Protein AF-A0A7J7W9Z2-F1 (afdb_monomer_lite)

Sequence (121 aa):
MLGGSLRSRLLRGVGGCREQFAARGIREGGAAMAAGESMAQRMVWVDLEMTGLDIEKDQIIEMACLITDSDLNILAEGPNLIIKQPDELLDSMSDWCKEHHGKSGLTKAVKESTMTLQQAE

Organism: Rhinolophus ferrumequinum (NCBI:txid59479)

Radius of gyration: 32.5 Å; chains: 1; bounding box: 80×58×81 Å

pLDDT: mean 82.41, std 21.18, range [32.69, 98.25]

InterPro domains:
  IPR012337 Ribonuclease H-like superfamily [SSF53098] (41-120)
  IPR013520 Ribonuclease H-like domain [PF00929] (44-119)
  IPR022894 Oligoribonuclease [NF003765] (38-121)
  IPR022894 Oligoribonuclease [PTHR11046] (33-92)
  IPR036397 Ribonuclease H superfamily [G3DSA:3.30.420.10] (31-121)

Foldseek 3Di:
DDDDDDDDDDDDDDDPPPVVVVVVVVVVVVVVVVVVVQVVQKDKDKDWDWLDDDPVQIDTQWMWIFIATNVRHTPDTDDIDGAADDPVSNVVGDPVSVVVCVVVCSSVVNPVDPHHPVNVD

Secondary structure (DSSP, 8-state):
---------------SHHHHHHHHHHHHHHHHHHHHHHHHT-EEEEEEEES-S-TTT--EEEEEEEEE-TT--EEEEEEEEE----HHHHHHS-HHHHHHHHHHSHHHHHHH----HHHH-

Structure (mmCIF, N/CA/C/O backbone):
data_AF-A0A7J7W9Z2-F1
#
_entry.id   AF-A0A7J7W9Z2-F1
#
loop_
_atom_site.group_PDB
_atom_site.id
_atom_site.type_symbol
_atom_site.label_atom_id
_atom_site.label_alt_id
_atom_site.label_comp_id
_atom_site.label_asym_id
_atom_site.label_entity_id
_atom_site.label_seq_id
_atom_site.pdbx_PDB_ins_code
_atom_site.Cartn_x
_atom_site.Cartn_y
_atom_site.Cartn_z
_atom_site.occupancy
_atom_site.B_iso_or_equiv
_atom_site.auth_seq_id
_atom_site.auth_comp_id
_atom_site.auth_asym_id
_atom_site.auth_atom_id
_atom_site.pdbx_PDB_model_num
ATOM 1 N N . MET A 1 1 ? 64.661 -46.385 -63.049 1.00 38.22 1 MET A N 1
ATOM 2 C CA . MET A 1 1 ? 65.457 -45.317 -62.405 1.00 38.22 1 MET A CA 1
ATOM 3 C C . MET A 1 1 ? 64.645 -44.858 -61.195 1.00 38.22 1 MET A C 1
ATOM 5 O O . MET A 1 1 ? 63.582 -44.302 -61.407 1.00 38.22 1 MET A O 1
ATOM 9 N N . LEU A 1 2 ? 64.845 -45.414 -59.988 1.00 35.34 2 LEU A N 1
ATOM 10 C CA . LEU A 1 2 ? 65.817 -44.970 -58.957 1.00 35.34 2 LEU A CA 1
ATOM 11 C C . LEU A 1 2 ? 65.741 -43.440 -58.761 1.00 35.34 2 LEU A C 1
ATOM 13 O O . LEU A 1 2 ? 65.995 -42.736 -59.724 1.00 35.34 2 LEU A O 1
ATOM 17 N N . GLY A 1 3 ? 65.436 -42.833 -57.611 1.00 32.69 3 GLY A N 1
ATOM 18 C CA . GLY A 1 3 ? 65.220 -43.275 -56.231 1.00 32.69 3 GLY A CA 1
ATOM 19 C C . GLY A 1 3 ? 65.223 -42.044 -55.290 1.00 32.69 3 GLY A C 1
ATOM 20 O O . GLY A 1 3 ? 65.590 -40.955 -55.720 1.00 32.69 3 GLY A O 1
ATOM 21 N N . GLY A 1 4 ? 64.869 -42.245 -54.011 1.00 35.66 4 GLY A N 1
ATOM 22 C CA . GLY A 1 4 ? 65.129 -41.327 -52.880 1.00 35.66 4 GLY A CA 1
ATOM 23 C C . GLY A 1 4 ? 64.030 -40.286 -52.595 1.00 35.66 4 GLY A C 1
ATOM 24 O O . GLY A 1 4 ? 63.481 -39.702 -53.511 1.00 35.66 4 GLY A O 1
ATOM 25 N N . SER A 1 5 ? 63.639 -39.957 -51.362 1.00 40.94 5 SER A N 1
ATOM 26 C CA . SER A 1 5 ? 64.071 -40.387 -50.032 1.00 40.94 5 SER A CA 1
ATOM 27 C C . SER A 1 5 ? 63.013 -39.925 -49.017 1.00 40.94 5 SER A C 1
ATOM 29 O O . SER A 1 5 ? 62.682 -38.742 -48.954 1.00 40.94 5 SER A O 1
ATOM 31 N N . LEU A 1 6 ? 62.499 -40.849 -48.201 1.00 47.88 6 LEU A N 1
ATOM 32 C CA . LEU A 1 6 ? 61.799 -40.534 -46.955 1.00 47.88 6 LEU A CA 1
ATOM 33 C C . LEU A 1 6 ? 62.799 -39.989 -45.927 1.00 47.88 6 LEU A C 1
ATOM 35 O O . LEU A 1 6 ? 63.823 -40.630 -45.704 1.00 47.88 6 LEU A O 1
ATOM 39 N N . ARG A 1 7 ? 62.440 -38.910 -45.214 1.00 44.91 7 ARG A N 1
ATOM 40 C CA . ARG A 1 7 ? 62.459 -38.823 -43.734 1.00 44.91 7 ARG A CA 1
ATOM 41 C C . ARG A 1 7 ? 62.179 -37.405 -43.224 1.00 44.91 7 ARG A C 1
ATOM 43 O O . ARG A 1 7 ? 62.955 -36.507 -43.497 1.00 44.91 7 ARG A O 1
ATOM 50 N N . SER A 1 8 ? 61.163 -37.334 -42.351 1.00 39.84 8 SER A N 1
ATOM 51 C CA . SER A 1 8 ? 61.130 -36.653 -41.036 1.00 39.84 8 SER A CA 1
ATOM 52 C C . SER A 1 8 ? 61.344 -35.127 -41.011 1.00 39.84 8 SER A C 1
ATOM 54 O O . SER A 1 8 ? 62.214 -34.608 -41.678 1.00 39.84 8 SER A O 1
ATOM 56 N N . ARG A 1 9 ? 60.687 -34.312 -40.191 1.00 41.78 9 ARG A N 1
ATOM 57 C CA . ARG A 1 9 ? 60.032 -34.503 -38.896 1.00 41.78 9 ARG A CA 1
ATOM 58 C C . ARG A 1 9 ? 59.249 -33.204 -38.639 1.00 41.78 9 ARG A C 1
ATOM 60 O O . ARG A 1 9 ? 59.756 -32.137 -38.951 1.00 41.78 9 ARG A O 1
ATOM 67 N N . LEU A 1 10 ? 58.072 -33.337 -38.031 1.00 44.25 10 LEU A N 1
ATOM 68 C CA . LEU A 1 10 ? 57.629 -32.579 -36.855 1.00 44.25 10 LEU A CA 1
ATOM 69 C C . LEU A 1 10 ? 57.919 -31.059 -36.831 1.00 44.25 10 LEU A C 1
ATOM 71 O O . LEU A 1 10 ? 59.063 -30.671 -36.633 1.00 44.25 10 LEU A O 1
ATOM 75 N N . LEU A 1 11 ? 56.869 -30.224 -36.875 1.00 38.94 11 LEU A N 1
ATOM 76 C CA . LEU A 1 11 ? 56.550 -29.196 -35.860 1.00 38.94 11 LEU A CA 1
ATOM 77 C C . LEU A 1 11 ? 55.418 -28.258 -36.330 1.00 38.94 11 LEU A C 1
ATOM 79 O O . LEU A 1 11 ? 55.351 -27.893 -37.498 1.00 38.94 11 LEU A O 1
ATOM 83 N N . ARG A 1 12 ? 54.622 -27.804 -35.346 1.00 44.00 12 ARG A N 1
ATOM 84 C CA . ARG A 1 12 ? 53.465 -26.876 -35.383 1.00 44.00 12 ARG A CA 1
ATOM 85 C C . ARG A 1 12 ? 52.147 -27.564 -35.773 1.00 44.00 12 ARG A C 1
ATOM 87 O O . ARG A 1 12 ? 51.839 -27.723 -36.939 1.00 44.00 12 ARG A O 1
ATOM 94 N N . GLY A 1 13 ? 51.337 -28.073 -34.848 1.00 36.91 13 GLY A N 1
ATOM 95 C CA . GLY A 1 13 ? 51.081 -27.592 -33.489 1.00 36.91 13 GLY A CA 1
ATOM 96 C C . GLY A 1 13 ? 49.894 -26.630 -33.514 1.00 36.91 13 GLY A C 1
ATOM 97 O O . GLY A 1 13 ? 50.073 -25.442 -33.735 1.00 36.91 13 GLY A O 1
ATOM 98 N N . VAL A 1 14 ? 48.698 -27.200 -33.345 1.00 48.09 14 VAL A N 1
A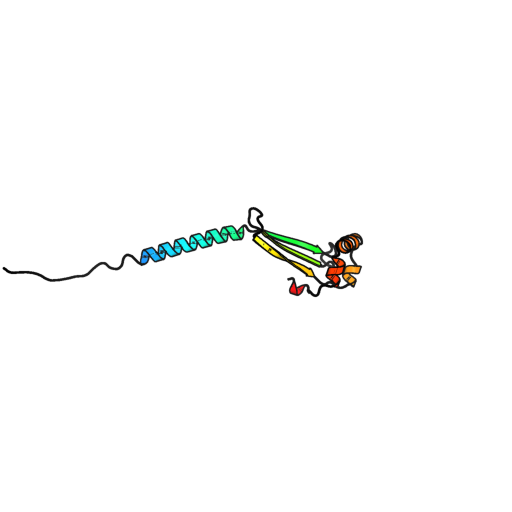TOM 99 C CA . VAL A 1 14 ? 47.517 -26.654 -32.654 1.00 48.09 14 VAL A CA 1
ATOM 100 C C . VAL A 1 14 ? 47.566 -25.138 -32.391 1.00 48.09 14 VAL A C 1
ATOM 102 O O . VAL A 1 14 ? 47.977 -24.698 -31.321 1.00 48.09 14 VAL A O 1
ATOM 105 N N . GLY A 1 15 ? 47.118 -24.339 -33.360 1.00 43.06 15 GLY A N 1
ATOM 106 C CA . GLY A 1 15 ? 47.022 -22.877 -33.252 1.00 43.06 15 GLY A CA 1
ATOM 107 C C . GLY A 1 15 ? 45.598 -22.324 -33.344 1.00 43.06 15 GLY A C 1
ATOM 108 O O . GLY A 1 15 ? 45.444 -21.143 -33.597 1.00 43.06 15 GLY A O 1
ATOM 109 N N . GLY A 1 16 ? 44.556 -23.154 -33.199 1.00 40.91 16 GLY A N 1
ATOM 110 C CA . GLY A 1 16 ? 43.159 -22.711 -33.373 1.00 40.91 16 GLY A CA 1
ATOM 111 C C . GLY A 1 16 ? 42.323 -22.634 -32.093 1.00 40.91 16 GLY A C 1
ATOM 112 O O . GLY A 1 16 ? 41.350 -21.893 -32.041 1.00 40.91 16 GLY A O 1
ATOM 113 N N . CYS A 1 17 ? 42.692 -23.375 -31.042 1.00 46.16 17 CYS A N 1
ATOM 114 C CA . CYS A 1 17 ? 41.831 -23.496 -29.861 1.00 46.16 17 CYS A CA 1
ATOM 115 C C . CYS A 1 17 ? 42.066 -22.381 -28.827 1.00 46.16 17 CYS A C 1
ATOM 117 O O . CYS A 1 17 ? 41.119 -21.926 -28.200 1.00 46.16 17 CYS A O 1
ATOM 119 N N . ARG A 1 18 ? 43.302 -21.887 -28.649 1.00 45.31 18 ARG A N 1
ATOM 120 C CA . ARG A 1 18 ? 43.617 -20.909 -27.583 1.00 45.31 18 ARG A CA 1
ATOM 121 C C . ARG A 1 18 ? 43.028 -19.511 -27.815 1.00 45.31 18 ARG A C 1
ATOM 123 O O . ARG A 1 18 ? 42.618 -18.879 -26.848 1.00 45.31 18 ARG A O 1
ATOM 130 N N . GLU A 1 19 ? 42.936 -19.051 -29.061 1.00 41.44 19 GLU A N 1
ATOM 131 C CA . GLU A 1 19 ? 42.369 -17.728 -29.377 1.00 41.44 19 GLU A CA 1
ATOM 132 C C . GLU A 1 19 ? 40.834 -17.723 -29.325 1.00 41.44 19 GLU A C 1
ATOM 134 O O . GLU A 1 19 ? 40.230 -16.744 -28.886 1.00 41.44 19 GLU A O 1
ATOM 139 N N . GLN A 1 20 ? 40.190 -18.843 -29.672 1.00 47.81 20 GLN A N 1
ATOM 140 C CA . GLN A 1 20 ? 38.731 -18.972 -29.610 1.00 47.81 20 GLN A CA 1
ATOM 141 C C . GLN A 1 20 ? 38.191 -18.958 -28.172 1.00 47.81 20 GLN A C 1
ATOM 143 O O . GLN A 1 20 ? 37.124 -18.389 -27.935 1.00 47.81 20 GLN A O 1
ATOM 148 N N . PHE A 1 21 ? 38.921 -19.522 -27.201 1.00 47.47 21 PHE A N 1
ATOM 149 C CA . PHE A 1 21 ? 38.521 -19.469 -25.788 1.00 47.47 21 PHE A CA 1
ATOM 150 C C . PHE A 1 21 ? 38.661 -18.062 -25.186 1.00 47.47 21 PHE A C 1
ATOM 152 O O . PHE A 1 21 ? 37.764 -17.622 -24.469 1.00 47.47 21 PHE A O 1
ATOM 159 N N . ALA A 1 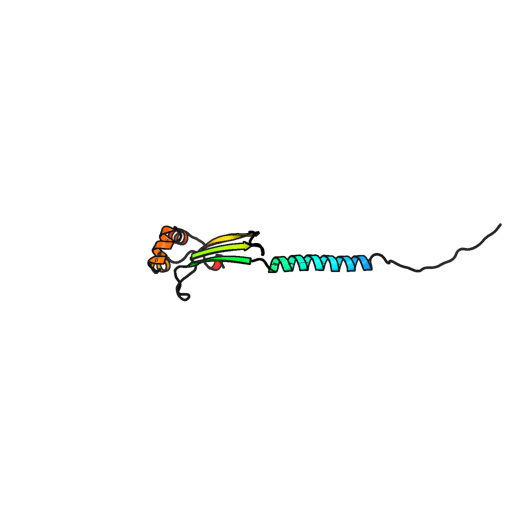22 ? 39.724 -17.321 -25.520 1.00 53.75 22 ALA A N 1
ATOM 160 C CA . ALA A 1 22 ? 39.910 -15.944 -25.049 1.00 53.75 22 ALA A CA 1
ATOM 161 C C . ALA A 1 22 ? 38.878 -14.972 -25.657 1.00 53.75 22 ALA A C 1
ATOM 163 O O . ALA A 1 22 ? 38.298 -14.155 -24.943 1.00 53.75 22 ALA A O 1
ATOM 164 N N . ALA A 1 23 ? 38.581 -15.098 -26.956 1.00 53.12 23 ALA A N 1
ATOM 165 C CA . ALA A 1 23 ? 37.574 -14.273 -27.624 1.00 53.12 23 ALA A CA 1
ATOM 166 C C . ALA A 1 23 ? 36.139 -14.571 -27.146 1.00 53.12 23 ALA A C 1
ATOM 168 O O . ALA A 1 23 ? 35.320 -13.656 -27.071 1.00 53.12 23 ALA A O 1
ATOM 169 N N . ARG A 1 24 ? 35.819 -15.826 -26.788 1.00 56.34 24 ARG A N 1
ATOM 170 C CA . ARG A 1 24 ? 34.537 -16.163 -26.142 1.00 56.34 24 ARG A CA 1
ATOM 171 C C . ARG A 1 24 ? 34.415 -15.543 -24.749 1.00 56.34 24 ARG A C 1
ATOM 173 O O . ARG A 1 24 ? 33.407 -14.895 -24.494 1.00 56.34 24 ARG A O 1
ATOM 180 N N . GLY A 1 25 ? 35.451 -15.649 -23.912 1.00 52.91 25 GLY A N 1
ATOM 181 C CA . GLY A 1 25 ? 35.443 -15.082 -22.556 1.00 52.91 25 GLY A CA 1
ATOM 182 C C . GLY A 1 25 ? 35.280 -13.556 -22.520 1.00 52.91 25 GLY A C 1
ATOM 183 O O . GLY A 1 25 ? 34.530 -13.037 -21.698 1.00 52.91 25 GLY A O 1
ATOM 184 N N . ILE A 1 26 ? 35.903 -12.826 -23.454 1.00 60.78 26 ILE A N 1
ATOM 185 C CA . ILE A 1 26 ? 35.737 -11.363 -23.565 1.00 60.78 26 ILE A CA 1
ATOM 186 C C . ILE A 1 26 ? 34.320 -10.989 -24.041 1.00 60.78 26 ILE A C 1
ATOM 188 O O . ILE A 1 26 ? 33.732 -10.030 -23.542 1.00 60.78 26 ILE A O 1
ATOM 192 N N . ARG A 1 27 ? 33.740 -11.748 -24.983 1.00 60.78 27 ARG A N 1
ATOM 193 C CA . ARG A 1 27 ? 32.383 -11.486 -25.505 1.00 60.78 27 ARG A CA 1
ATOM 194 C C . ARG A 1 27 ? 31.287 -11.790 -24.480 1.00 60.78 27 ARG A C 1
ATOM 196 O O . ARG A 1 27 ? 30.311 -11.050 -24.417 1.00 60.78 27 ARG A O 1
ATOM 203 N N . GLU A 1 28 ? 31.450 -12.841 -23.681 1.00 61.56 28 GLU A N 1
ATOM 204 C CA . GLU A 1 28 ? 30.517 -13.188 -22.598 1.00 61.56 28 GLU A CA 1
ATOM 205 C C . GLU A 1 28 ? 30.567 -12.158 -21.458 1.00 61.56 28 GLU A C 1
ATOM 207 O O . GLU A 1 28 ? 29.518 -11.725 -20.982 1.00 61.56 28 GLU A O 1
ATOM 212 N N . GLY A 1 29 ? 31.762 -11.674 -21.098 1.00 68.31 29 GLY A N 1
ATOM 213 C CA . GLY A 1 29 ? 31.923 -10.596 -20.118 1.00 68.31 29 GLY A CA 1
ATOM 214 C C . GLY A 1 29 ? 31.283 -9.273 -20.557 1.00 68.31 29 GLY A C 1
ATOM 215 O O . GLY A 1 29 ? 30.621 -8.619 -19.757 1.00 68.31 29 GLY A O 1
ATOM 216 N N . GLY A 1 30 ? 31.407 -8.901 -21.836 1.00 76.94 30 GLY A N 1
ATOM 217 C CA . GLY A 1 30 ? 30.786 -7.682 -22.370 1.00 76.94 30 GLY A CA 1
ATOM 218 C C . GLY A 1 30 ? 29.253 -7.712 -22.351 1.00 76.94 30 GLY A C 1
ATOM 219 O O . GLY A 1 30 ? 28.623 -6.720 -21.995 1.00 76.94 30 GLY A O 1
ATOM 220 N N . ALA A 1 31 ? 28.645 -8.857 -22.67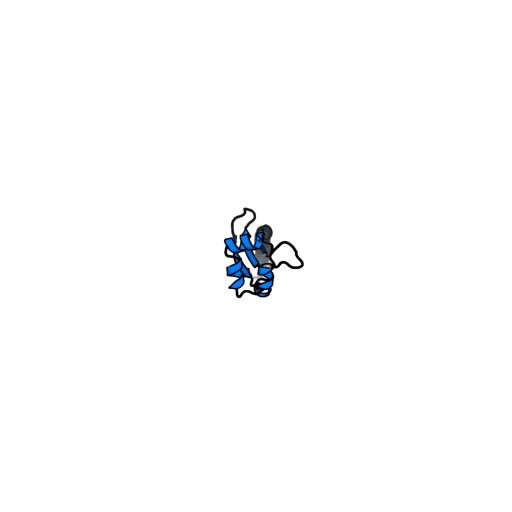8 1.00 80.19 31 ALA A N 1
ATOM 221 C CA . ALA A 1 31 ? 27.190 -9.014 -22.634 1.00 80.19 31 ALA A CA 1
ATOM 222 C C . ALA A 1 31 ? 26.642 -8.964 -21.197 1.00 80.19 31 ALA A C 1
ATOM 224 O O . ALA A 1 31 ? 25.624 -8.319 -20.949 1.00 80.19 31 ALA A O 1
ATOM 225 N N . ALA A 1 32 ? 27.333 -9.602 -20.247 1.00 84.94 32 ALA A N 1
ATOM 226 C CA . ALA A 1 32 ? 26.957 -9.565 -18.837 1.00 84.94 32 ALA A CA 1
ATOM 227 C C . ALA A 1 32 ? 27.078 -8.153 -18.238 1.00 84.94 32 ALA A C 1
ATOM 229 O O . ALA A 1 32 ? 26.191 -7.729 -17.503 1.00 84.94 32 ALA A O 1
ATOM 230 N N . MET A 1 33 ? 28.131 -7.408 -18.593 1.00 86.00 33 MET A N 1
ATOM 231 C CA . MET A 1 33 ? 28.312 -6.018 -18.158 1.00 86.00 33 MET A CA 1
ATOM 232 C C . MET A 1 33 ? 27.206 -5.104 -18.693 1.00 86.00 33 MET A C 1
ATOM 234 O O . MET A 1 33 ? 26.597 -4.383 -17.913 1.00 86.00 33 MET A O 1
ATOM 238 N N . ALA A 1 34 ? 26.884 -5.190 -19.989 1.00 85.19 34 ALA A N 1
ATOM 239 C CA . ALA A 1 34 ? 25.820 -4.383 -20.58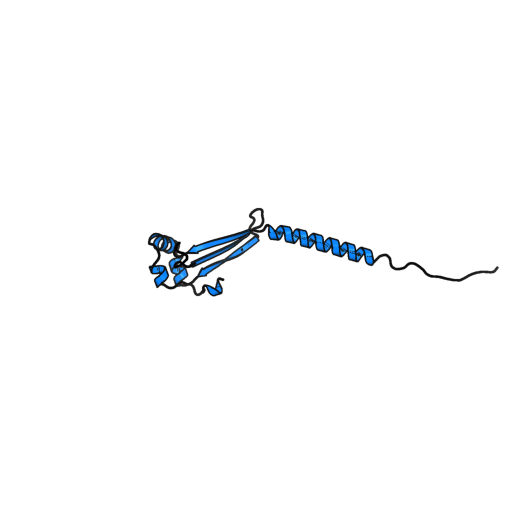9 1.00 85.19 34 ALA A CA 1
ATOM 240 C C . ALA A 1 34 ? 24.439 -4.690 -19.980 1.00 85.19 34 ALA A C 1
ATOM 242 O O . ALA A 1 34 ? 23.661 -3.782 -19.687 1.00 85.19 34 ALA A O 1
ATOM 243 N N . ALA A 1 35 ? 24.140 -5.972 -19.741 1.00 86.00 35 ALA A N 1
ATOM 244 C CA . ALA A 1 35 ? 22.918 -6.357 -19.045 1.00 86.00 35 ALA A CA 1
ATOM 245 C C . ALA A 1 35 ? 22.905 -5.806 -17.610 1.00 86.00 35 ALA A C 1
ATOM 247 O O . ALA A 1 35 ? 21.910 -5.215 -17.200 1.00 86.00 35 ALA A O 1
ATOM 248 N N . GLY A 1 36 ? 24.016 -5.934 -16.879 1.00 89.00 36 GLY A N 1
ATOM 249 C CA . GLY A 1 36 ? 24.171 -5.424 -15.516 1.00 89.00 36 GLY A CA 1
ATOM 250 C C . GLY A 1 36 ? 23.968 -3.912 -15.408 1.00 89.00 36 GLY A C 1
ATOM 251 O O . GLY A 1 36 ? 23.223 -3.464 -14.539 1.00 89.00 36 GLY A O 1
ATOM 252 N N . GLU A 1 37 ? 24.552 -3.135 -16.321 1.00 91.75 37 GLU A N 1
ATOM 253 C CA . GLU A 1 37 ? 24.368 -1.680 -16.374 1.00 91.75 37 GLU A CA 1
ATOM 254 C C . GLU A 1 37 ? 22.903 -1.299 -16.614 1.00 91.75 37 GLU A C 1
ATOM 256 O O . GLU A 1 37 ? 22.382 -0.434 -15.913 1.00 91.75 37 GLU A O 1
ATOM 261 N N . SER A 1 38 ? 22.202 -1.987 -17.525 1.00 93.38 38 SER A N 1
ATOM 262 C CA . SER A 1 38 ? 20.769 -1.735 -17.750 1.00 93.38 38 SER A CA 1
ATOM 263 C C . SER A 1 38 ? 19.903 -2.093 -16.537 1.00 93.38 38 SER A C 1
ATOM 265 O O . SER A 1 38 ? 18.945 -1.392 -16.223 1.00 93.38 38 SER A O 1
ATOM 267 N N . MET A 1 39 ? 20.242 -3.175 -15.824 1.00 94.38 39 MET A N 1
ATOM 268 C CA . MET A 1 39 ? 19.505 -3.624 -14.640 1.00 94.38 39 MET A CA 1
ATOM 269 C C . MET A 1 39 ? 19.674 -2.640 -13.481 1.00 94.38 39 MET A C 1
ATOM 271 O O . MET A 1 39 ? 18.715 -2.388 -12.759 1.00 94.38 39 MET A O 1
ATOM 275 N N . ALA A 1 40 ? 20.871 -2.069 -13.318 1.00 95.81 40 ALA A N 1
ATOM 276 C CA . ALA A 1 40 ? 21.184 -1.112 -12.259 1.00 95.81 40 ALA A CA 1
ATOM 277 C C . ALA A 1 40 ? 20.474 0.245 -12.424 1.00 95.81 40 ALA A C 1
ATOM 279 O O . ALA A 1 40 ? 20.349 0.983 -11.452 1.00 95.81 40 ALA A O 1
ATOM 280 N N . GLN A 1 41 ? 20.009 0.571 -13.634 1.00 96.56 41 GLN A N 1
ATOM 281 C CA . GLN A 1 41 ? 19.230 1.784 -13.913 1.00 96.56 41 GLN A CA 1
ATOM 282 C C . GLN A 1 41 ? 17.718 1.595 -13.724 1.00 96.56 41 GLN A C 1
ATOM 284 O O . GLN A 1 41 ? 16.957 2.548 -13.887 1.00 96.56 41 GLN A O 1
ATOM 289 N N . ARG A 1 42 ? 17.267 0.377 -13.401 1.00 97.62 42 ARG A N 1
ATOM 290 C CA . ARG A 1 42 ? 15.855 0.111 -13.117 1.00 97.62 42 ARG A CA 1
ATOM 291 C C . ARG A 1 42 ? 15.432 0.786 -11.824 1.00 97.62 42 ARG A C 1
ATOM 293 O O . ARG A 1 42 ? 16.221 0.929 -10.892 1.00 97.62 42 ARG A O 1
ATOM 300 N N . MET A 1 43 ? 14.159 1.147 -11.764 1.00 97.81 43 MET A N 1
ATOM 301 C CA . MET A 1 43 ? 13.565 1.789 -10.599 1.00 97.81 43 MET A CA 1
ATOM 302 C C . MET A 1 43 ? 12.591 0.836 -9.918 1.00 97.81 43 MET A C 1
ATOM 304 O O . MET A 1 43 ? 11.859 0.099 -10.582 1.00 97.81 43 MET A O 1
ATOM 308 N N . VAL A 1 44 ? 12.593 0.873 -8.588 1.00 97.50 44 VAL A N 1
ATOM 309 C CA . VAL A 1 44 ? 11.608 0.198 -7.742 1.00 97.50 44 VAL A CA 1
ATOM 310 C C . VAL A 1 44 ? 10.673 1.270 -7.204 1.00 97.50 44 VA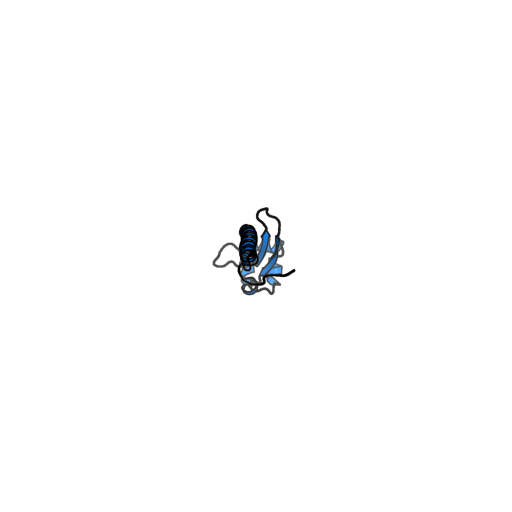L A C 1
ATOM 312 O O . VAL A 1 44 ? 11.090 2.127 -6.427 1.00 97.50 44 VAL A O 1
ATOM 315 N N . TRP A 1 45 ? 9.427 1.237 -7.651 1.00 97.81 45 TRP A N 1
ATOM 316 C CA . TRP A 1 45 ? 8.360 2.112 -7.195 1.00 97.81 45 TRP A CA 1
ATOM 317 C C . TRP A 1 45 ? 7.643 1.437 -6.040 1.00 97.81 45 TRP A C 1
ATOM 319 O O . TRP A 1 45 ? 7.284 0.266 -6.149 1.00 97.81 45 TRP A O 1
ATOM 329 N N . VAL A 1 46 ? 7.448 2.169 -4.948 1.00 96.75 46 VAL A N 1
ATOM 330 C CA . VAL A 1 46 ? 6.738 1.691 -3.763 1.00 96.75 46 VAL A CA 1
ATOM 331 C C . VAL A 1 46 ? 5.756 2.767 -3.335 1.00 96.75 46 VAL A C 1
ATOM 333 O O . VAL A 1 46 ? 6.127 3.940 -3.279 1.00 96.75 46 VAL A O 1
ATOM 336 N N . ASP A 1 47 ? 4.531 2.352 -3.038 1.00 96.81 47 ASP A N 1
ATOM 337 C CA . ASP A 1 47 ? 3.491 3.193 -2.453 1.00 96.81 47 ASP A CA 1
ATOM 338 C C . ASP A 1 47 ? 2.952 2.518 -1.190 1.00 96.81 47 ASP A C 1
ATOM 340 O O . ASP A 1 47 ? 2.806 1.290 -1.161 1.00 96.81 47 ASP A O 1
ATOM 344 N N . LEU A 1 48 ? 2.730 3.309 -0.140 1.00 95.94 48 LEU A N 1
ATOM 345 C CA . LEU A 1 48 ? 2.349 2.825 1.185 1.00 95.94 48 LEU A CA 1
ATOM 346 C C . LEU A 1 48 ? 1.174 3.628 1.723 1.00 95.94 48 LEU A C 1
ATOM 348 O O . LEU A 1 48 ? 1.227 4.856 1.769 1.00 95.94 48 LEU A O 1
ATOM 352 N N . GLU A 1 49 ? 0.186 2.914 2.254 1.00 97.12 49 GLU A N 1
ATOM 353 C CA . GLU A 1 49 ? -0.853 3.503 3.091 1.00 97.12 49 GLU A CA 1
ATOM 354 C C . GLU A 1 49 ? -0.593 3.140 4.551 1.00 97.12 49 GLU A C 1
ATOM 356 O O . GLU A 1 49 ? -0.328 1.981 4.895 1.00 97.12 49 GLU A O 1
ATOM 361 N N . MET A 1 50 ? -0.689 4.135 5.431 1.00 97.06 50 MET A N 1
ATOM 362 C CA . MET A 1 50 ? -0.447 3.986 6.866 1.00 97.06 50 MET A CA 1
ATOM 363 C C . MET A 1 50 ? -1.643 4.466 7.689 1.00 97.06 50 MET A C 1
ATOM 365 O O . MET A 1 50 ? -2.503 5.219 7.221 1.00 97.06 50 MET A O 1
ATOM 369 N N . THR A 1 51 ? -1.679 4.063 8.957 1.00 96.62 51 THR A N 1
ATOM 370 C CA . THR A 1 51 ? -2.691 4.525 9.921 1.00 96.62 51 THR A CA 1
ATOM 371 C C . THR A 1 51 ? -2.535 6.003 10.310 1.00 96.62 51 THR A C 1
ATOM 373 O O . THR A 1 51 ? -3.485 6.610 10.812 1.00 96.62 51 THR A O 1
ATOM 376 N N . GLY A 1 52 ? -1.371 6.597 10.030 1.00 95.62 52 GLY A N 1
ATOM 377 C CA . GLY A 1 52 ? -1.042 7.988 10.326 1.00 95.62 52 GLY A CA 1
ATOM 378 C C . GLY A 1 52 ? 0.415 8.330 9.990 1.00 95.62 52 GLY A C 1
ATOM 379 O O . GLY A 1 52 ? 1.012 7.721 9.104 1.00 95.62 52 GLY A O 1
ATOM 380 N N . LEU A 1 53 ? 0.968 9.340 10.667 1.00 95.62 53 LEU A N 1
ATOM 381 C CA . LEU A 1 53 ? 2.295 9.920 10.394 1.00 95.62 53 LEU A CA 1
ATOM 382 C C . LEU A 1 53 ? 3.263 9.834 11.593 1.00 95.62 53 LEU A C 1
ATOM 384 O O . LEU A 1 53 ? 4.376 10.355 11.516 1.00 95.62 53 LEU A O 1
ATOM 388 N N . ASP A 1 54 ? 2.850 9.226 12.708 1.00 94.62 54 ASP A N 1
ATOM 389 C CA . ASP A 1 54 ? 3.683 9.019 13.895 1.00 94.62 54 ASP A CA 1
ATOM 390 C C . ASP A 1 54 ? 4.406 7.669 13.800 1.00 94.62 54 ASP A C 1
ATOM 392 O O . ASP A 1 54 ? 3.815 6.624 14.047 1.00 94.62 54 ASP A O 1
ATOM 396 N N . ILE A 1 55 ? 5.701 7.689 13.479 1.00 93.88 55 ILE A N 1
ATOM 397 C CA . ILE A 1 55 ? 6.512 6.478 13.264 1.00 93.88 55 ILE A CA 1
ATOM 398 C C . ILE A 1 55 ? 6.569 5.529 14.473 1.00 93.88 55 ILE A C 1
ATOM 400 O O . ILE A 1 55 ? 6.813 4.339 14.304 1.00 93.88 55 ILE A O 1
ATOM 404 N N . GLU A 1 56 ? 6.340 6.031 15.690 1.00 94.25 56 GLU A N 1
ATOM 405 C CA . GLU A 1 56 ? 6.395 5.220 16.912 1.00 94.25 56 GLU A CA 1
ATOM 406 C C . GLU A 1 56 ? 5.075 4.483 17.190 1.00 94.25 56 GLU A C 1
ATOM 408 O O . GLU A 1 56 ? 5.030 3.579 18.027 1.00 94.25 56 GLU A O 1
ATOM 413 N N . LYS A 1 57 ? 3.978 4.884 16.532 1.00 92.69 57 LYS A N 1
ATOM 414 C CA . LYS A 1 57 ? 2.630 4.349 16.787 1.00 92.69 57 LYS A CA 1
ATOM 415 C C . LYS A 1 57 ? 1.974 3.785 15.540 1.00 92.69 57 LYS A C 1
ATOM 417 O O . LYS A 1 57 ? 1.379 2.709 15.597 1.00 92.69 57 LYS A O 1
ATOM 422 N N . ASP A 1 58 ? 2.054 4.525 14.445 1.00 95.56 58 ASP A N 1
ATOM 423 C CA . ASP A 1 58 ? 1.372 4.212 13.206 1.00 95.56 58 ASP A CA 1
ATOM 424 C C . ASP A 1 58 ? 2.041 3.061 12.468 1.00 95.56 58 ASP A C 1
ATOM 426 O O . ASP A 1 58 ? 3.249 2.847 12.549 1.00 95.56 58 ASP A O 1
ATOM 430 N N . GLN A 1 59 ? 1.221 2.295 11.758 1.00 95.25 59 GLN A N 1
ATOM 431 C CA . GLN A 1 59 ? 1.643 1.082 11.073 1.00 95.25 59 GLN A CA 1
ATOM 432 C C . GLN A 1 59 ? 1.197 1.101 9.614 1.00 95.25 59 GLN A C 1
ATOM 434 O O . GLN A 1 59 ? 0.224 1.765 9.247 1.00 95.25 59 GLN A O 1
ATOM 439 N N . ILE A 1 60 ? 1.906 0.333 8.789 1.00 95.50 60 ILE A N 1
ATOM 440 C CA . ILE A 1 60 ? 1.564 0.114 7.382 1.00 95.50 60 ILE A CA 1
ATOM 441 C C . ILE A 1 60 ? 0.320 -0.781 7.303 1.00 95.50 60 ILE A C 1
ATOM 443 O O . ILE A 1 60 ? 0.206 -1.777 8.029 1.00 95.50 60 ILE A O 1
ATOM 447 N N . ILE A 1 61 ? -0.608 -0.417 6.419 1.00 96.12 61 ILE A N 1
ATOM 448 C CA . ILE A 1 61 ? -1.865 -1.133 6.168 1.00 96.12 61 ILE A CA 1
ATOM 449 C C . ILE A 1 61 ? -2.051 -1.541 4.702 1.00 96.12 61 ILE A C 1
ATOM 451 O O . ILE A 1 61 ? -2.754 -2.518 4.450 1.00 96.12 61 ILE A O 1
ATOM 455 N N . GLU A 1 62 ? -1.392 -0.872 3.754 1.00 96.12 62 GLU A N 1
ATOM 456 C CA . GLU A 1 62 ? -1.302 -1.296 2.350 1.00 96.12 62 GLU A CA 1
ATOM 457 C C . GLU A 1 62 ? 0.107 -1.039 1.808 1.00 96.12 62 GLU A C 1
ATOM 459 O O . GLU A 1 62 ? 0.751 -0.060 2.189 1.00 96.12 62 GLU A O 1
ATOM 464 N N . MET A 1 63 ? 0.584 -1.919 0.929 1.00 94.88 63 MET A N 1
ATOM 465 C CA . MET A 1 63 ? 1.843 -1.756 0.212 1.00 94.88 63 MET A CA 1
ATOM 466 C C . MET A 1 63 ? 1.719 -2.283 -1.214 1.00 94.88 63 MET A C 1
ATOM 468 O O . MET A 1 63 ? 1.405 -3.456 -1.423 1.00 94.88 63 MET A O 1
ATOM 472 N N . ALA A 1 64 ? 2.068 -1.438 -2.181 1.00 95.25 64 ALA A N 1
ATOM 473 C CA . ALA A 1 64 ? 2.195 -1.810 -3.582 1.00 95.25 64 ALA A CA 1
ATOM 474 C C . ALA A 1 64 ? 3.629 -1.580 -4.070 1.00 95.25 64 ALA A C 1
ATOM 476 O O . ALA A 1 64 ? 4.298 -0.628 -3.666 1.00 95.25 64 ALA A O 1
ATOM 477 N N . CYS A 1 65 ? 4.106 -2.455 -4.955 1.00 96.19 65 CYS A N 1
ATOM 478 C CA . CYS A 1 65 ? 5.430 -2.348 -5.561 1.00 96.19 65 CYS A CA 1
ATOM 479 C C . CYS A 1 65 ? 5.356 -2.548 -7.077 1.00 96.19 65 CYS A C 1
ATOM 481 O O . CYS A 1 65 ? 4.561 -3.349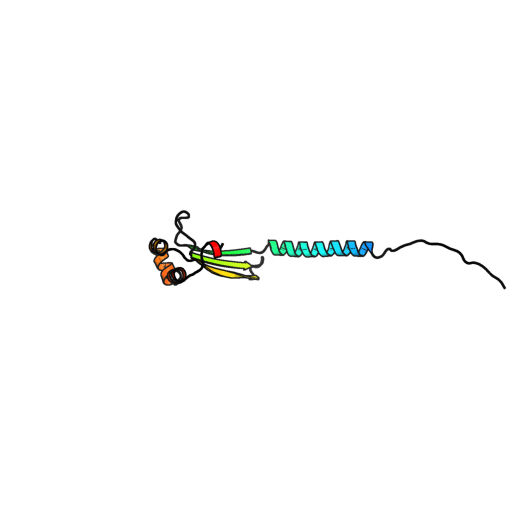 -7.564 1.00 96.19 65 CYS A O 1
ATOM 483 N N . LEU A 1 66 ? 6.194 -1.843 -7.834 1.00 96.62 66 LEU A N 1
ATOM 484 C CA . LEU A 1 66 ? 6.296 -1.965 -9.287 1.00 96.62 66 LEU A CA 1
ATOM 485 C C . LEU A 1 66 ? 7.732 -1.701 -9.748 1.00 96.62 66 LEU A C 1
ATOM 487 O O . LEU A 1 66 ? 8.442 -0.880 -9.176 1.00 96.62 66 LEU A O 1
ATOM 491 N N . ILE A 1 67 ? 8.169 -2.383 -10.805 1.00 97.44 67 ILE A N 1
ATOM 492 C CA . ILE A 1 67 ? 9.506 -2.214 -11.381 1.00 97.44 67 ILE A CA 1
ATOM 493 C C . ILE A 1 67 ? 9.396 -1.567 -12.756 1.00 97.44 67 ILE A C 1
ATOM 495 O O . ILE A 1 67 ? 8.673 -2.076 -13.616 1.00 97.44 67 ILE A O 1
ATOM 499 N N . THR A 1 68 ? 10.169 -0.507 -12.995 1.00 98.25 68 THR A N 1
ATOM 500 C CA . THR A 1 68 ? 10.330 0.093 -14.329 1.00 98.25 68 THR A CA 1
ATOM 501 C C . THR A 1 68 ? 11.769 0.031 -14.822 1.00 98.25 68 THR A C 1
ATOM 503 O O . THR A 1 68 ? 12.710 -0.137 -14.040 1.00 98.25 68 THR A O 1
ATOM 506 N N . ASP A 1 69 ? 11.954 0.194 -16.131 1.00 97.44 69 ASP A N 1
ATOM 507 C CA . ASP A 1 69 ? 13.244 0.597 -16.691 1.00 97.44 69 ASP A CA 1
ATOM 508 C C . ASP A 1 69 ? 13.505 2.103 -16.483 1.00 97.44 69 ASP A C 1
ATOM 510 O O . ASP A 1 69 ? 12.737 2.806 -15.815 1.00 97.44 69 ASP A O 1
ATOM 514 N N . SER A 1 70 ? 14.620 2.587 -17.032 1.00 97.06 70 SER A N 1
ATOM 515 C CA . SER A 1 70 ? 15.035 3.992 -16.979 1.00 97.06 70 SER A CA 1
ATOM 516 C C . SER A 1 70 ? 14.112 4.941 -17.748 1.00 97.06 70 SER A C 1
ATOM 518 O O . SER A 1 70 ? 14.098 6.134 -17.456 1.00 97.06 70 SER A O 1
ATOM 520 N N . ASP A 1 71 ? 13.346 4.419 -18.708 1.00 97.38 71 ASP A N 1
ATOM 521 C CA . ASP A 1 71 ? 12.406 5.173 -19.542 1.00 97.38 71 ASP A CA 1
ATOM 522 C C . ASP A 1 71 ? 10.965 5.083 -19.003 1.00 97.38 71 ASP A C 1
ATOM 524 O O . ASP A 1 71 ? 10.020 5.507 -19.667 1.00 97.38 71 ASP A O 1
ATOM 528 N N . LEU A 1 72 ? 10.801 4.571 -17.775 1.00 97.06 72 LEU A N 1
ATOM 529 C CA . LEU A 1 72 ? 9.532 4.415 -17.059 1.00 97.06 72 LEU A CA 1
ATOM 530 C C . LEU A 1 72 ? 8.570 3.389 -17.678 1.00 97.06 72 LEU A C 1
ATOM 532 O O . LEU A 1 72 ? 7.379 3.388 -17.359 1.00 97.06 72 LEU A O 1
ATOM 536 N N . ASN A 1 73 ? 9.062 2.471 -18.513 1.00 97.50 73 ASN A N 1
ATOM 537 C CA . ASN A 1 73 ? 8.245 1.353 -18.973 1.00 97.50 73 ASN A CA 1
ATOM 538 C C . ASN A 1 73 ? 8.119 0.316 -17.855 1.00 97.50 73 ASN A C 1
ATOM 540 O O . ASN A 1 73 ? 9.115 -0.083 -17.247 1.00 97.50 73 ASN A O 1
ATOM 544 N N . ILE A 1 74 ? 6.896 -0.154 -17.606 1.00 97.25 74 ILE A N 1
ATOM 545 C CA . ILE A 1 74 ? 6.618 -1.179 -16.595 1.00 97.25 74 ILE A CA 1
ATOM 546 C C . ILE A 1 74 ? 7.243 -2.505 -17.038 1.00 97.25 74 ILE A C 1
ATOM 548 O O . ILE A 1 74 ? 6.918 -3.040 -18.098 1.00 97.25 74 ILE A O 1
ATOM 552 N N . LEU A 1 75 ? 8.133 -3.041 -16.205 1.00 96.88 75 LEU A N 1
ATOM 553 C CA . LEU A 1 75 ? 8.785 -4.333 -16.412 1.00 96.88 75 LEU A CA 1
ATOM 554 C C . LEU A 1 75 ? 8.106 -5.450 -15.622 1.00 96.88 75 LEU A C 1
ATOM 556 O O . LEU A 1 75 ? 8.077 -6.592 -16.078 1.00 96.88 75 LEU A O 1
ATOM 560 N N . ALA A 1 76 ? 7.602 -5.132 -14.429 1.00 95.94 76 ALA A N 1
ATOM 561 C CA . ALA A 1 76 ? 6.880 -6.064 -13.576 1.00 95.94 76 ALA A CA 1
ATOM 562 C C . ALA A 1 76 ? 5.985 -5.312 -12.587 1.00 95.94 76 ALA A C 1
ATOM 564 O O . ALA A 1 76 ? 6.412 -4.321 -11.995 1.00 95.94 76 ALA A O 1
ATOM 565 N N . GLU A 1 77 ? 4.781 -5.829 -12.369 1.00 95.81 77 GLU A N 1
ATOM 566 C CA . GLU A 1 77 ? 3.922 -5.436 -11.254 1.00 95.81 77 GLU A CA 1
ATOM 567 C C . GLU A 1 77 ? 4.236 -6.350 -10.065 1.00 95.81 77 GLU A C 1
ATOM 569 O O . GLU A 1 77 ? 4.216 -7.578 -10.183 1.00 95.81 77 GLU A O 1
ATOM 574 N N . GLY A 1 78 ? 4.610 -5.745 -8.941 1.00 92.06 78 GLY A N 1
ATOM 575 C CA . GLY A 1 78 ? 4.814 -6.436 -7.676 1.00 92.06 78 GLY A CA 1
ATOM 576 C C . GLY A 1 78 ? 3.485 -6.733 -6.977 1.00 92.06 78 GLY A C 1
ATOM 577 O O . GLY A 1 78 ? 2.408 -6.451 -7.508 1.00 92.06 78 GLY A O 1
ATOM 578 N N . PRO A 1 79 ? 3.534 -7.333 -5.781 1.00 91.19 79 PRO A N 1
ATOM 579 C CA . PRO A 1 79 ? 2.323 -7.601 -5.027 1.00 91.19 79 PRO A CA 1
ATOM 580 C C . PRO A 1 79 ? 1.674 -6.288 -4.562 1.00 91.19 79 PRO A C 1
ATOM 582 O O . PRO A 1 79 ? 2.374 -5.341 -4.203 1.00 91.19 79 PRO A O 1
ATOM 585 N N . ASN A 1 80 ? 0.338 -6.265 -4.542 1.00 93.38 80 ASN A N 1
ATOM 586 C CA . ASN A 1 80 ? -0.428 -5.303 -3.756 1.00 93.38 80 ASN A CA 1
ATOM 587 C C . ASN A 1 80 ? -0.961 -6.019 -2.509 1.00 93.38 80 ASN A C 1
ATOM 589 O O . ASN A 1 80 ? -1.758 -6.957 -2.620 1.00 93.38 80 ASN A O 1
ATOM 593 N N . LEU A 1 81 ? -0.461 -5.629 -1.341 1.00 94.19 81 LEU A N 1
ATOM 594 C CA . LEU A 1 81 ? -0.684 -6.311 -0.073 1.00 94.19 81 LEU A CA 1
ATOM 595 C C . LEU A 1 81 ? -1.462 -5.417 0.878 1.00 94.19 81 LEU A C 1
ATOM 597 O O . LEU A 1 81 ? -1.067 -4.286 1.124 1.00 94.19 81 LEU A O 1
ATOM 601 N N . ILE A 1 82 ? -2.505 -5.974 1.489 1.00 96.56 82 ILE A N 1
ATOM 602 C CA . ILE A 1 82 ? -3.233 -5.335 2.586 1.00 96.56 82 ILE A CA 1
ATOM 603 C C . ILE A 1 82 ? -2.852 -6.055 3.873 1.00 96.56 82 ILE A C 1
ATOM 605 O O . ILE A 1 82 ? -3.065 -7.263 3.992 1.00 96.56 82 ILE A O 1
ATOM 609 N N . ILE A 1 83 ? -2.284 -5.333 4.831 1.00 95.25 83 ILE A N 1
ATOM 610 C CA . ILE A 1 83 ? -1.686 -5.901 6.044 1.00 95.25 83 ILE A CA 1
ATOM 611 C C . ILE A 1 83 ? -2.687 -5.799 7.188 1.00 95.25 83 ILE A C 1
ATOM 613 O O . ILE A 1 83 ? -3.211 -4.725 7.474 1.00 95.25 83 ILE A O 1
ATOM 617 N N . LYS A 1 84 ? -2.954 -6.921 7.863 1.00 96.00 84 LYS A N 1
ATOM 618 C CA . LYS A 1 84 ? -3.858 -6.960 9.014 1.00 96.00 84 LYS A CA 1
ATOM 619 C C . LYS A 1 84 ? -3.261 -6.168 10.176 1.00 96.00 84 LYS A C 1
ATOM 621 O O . LYS A 1 84 ? -2.147 -6.447 10.612 1.00 96.00 84 LYS A O 1
ATOM 626 N N . GLN A 1 85 ? -4.054 -5.252 10.727 1.00 96.12 85 GLN A N 1
ATOM 627 C CA . GLN A 1 85 ? -3.744 -4.525 11.958 1.00 96.12 85 GLN A CA 1
ATOM 628 C C . GLN A 1 85 ? -4.832 -4.736 13.026 1.00 96.12 85 GLN A C 1
ATOM 630 O O . GLN A 1 85 ? -5.965 -5.096 12.675 1.00 96.12 85 GLN A O 1
ATOM 635 N N . PRO A 1 86 ? -4.509 -4.541 14.320 1.00 95.12 86 PRO A N 1
ATOM 636 C CA . PRO A 1 86 ? -5.489 -4.589 15.403 1.00 95.12 86 PRO A CA 1
ATOM 637 C C . PRO A 1 86 ? -6.586 -3.536 15.228 1.00 95.12 86 PRO A C 1
ATOM 639 O O . PRO A 1 86 ? -6.320 -2.407 14.808 1.00 95.12 86 PRO A O 1
ATOM 642 N N . ASP A 1 87 ? -7.816 -3.885 15.594 1.00 95.12 87 ASP A N 1
ATOM 643 C CA . ASP A 1 87 ? -8.964 -2.983 15.481 1.00 95.12 87 ASP A CA 1
ATOM 644 C C . ASP A 1 87 ? -8.790 -1.744 16.373 1.00 95.12 87 ASP A C 1
ATOM 646 O O . ASP A 1 87 ? -9.153 -0.645 15.965 1.00 95.12 87 ASP A O 1
ATOM 650 N N . GLU A 1 88 ? -8.133 -1.885 17.528 1.00 96.00 88 GLU A N 1
ATOM 651 C CA . GLU A 1 88 ? -7.833 -0.776 18.436 1.00 96.00 88 GLU A CA 1
ATOM 652 C C . GLU A 1 88 ? -6.935 0.281 17.781 1.00 96.00 88 GLU A C 1
ATOM 654 O O . GLU A 1 88 ? -7.119 1.477 18.014 1.00 96.00 88 GLU A O 1
ATOM 659 N N . LEU A 1 89 ? -5.985 -0.142 16.936 1.00 95.25 89 LEU A N 1
ATOM 660 C CA . LEU A 1 89 ? -5.116 0.776 16.201 1.00 95.25 89 LEU A CA 1
ATOM 661 C C . LEU A 1 89 ? -5.920 1.535 15.141 1.00 95.25 89 LEU A C 1
ATOM 663 O O . LEU A 1 89 ? -5.837 2.761 15.065 1.00 95.25 89 LEU A O 1
ATOM 667 N N . LEU A 1 90 ? -6.749 0.823 14.374 1.00 95.81 90 LEU A N 1
ATOM 668 C CA . LEU A 1 90 ? -7.609 1.420 13.348 1.00 95.81 90 LEU A CA 1
ATOM 669 C C . LEU A 1 90 ? -8.604 2.418 13.956 1.00 95.81 90 LEU A C 1
ATOM 671 O O . LEU A 1 90 ? -8.826 3.503 13.416 1.00 95.81 90 LEU A O 1
ATOM 675 N N . ASP A 1 91 ? -9.155 2.088 15.119 1.00 94.81 91 ASP A N 1
ATOM 676 C CA . ASP A 1 91 ? -10.079 2.949 15.849 1.00 94.81 91 ASP A CA 1
ATOM 677 C C . ASP A 1 91 ? -9.362 4.139 16.515 1.00 94.81 91 ASP A C 1
ATOM 679 O O . ASP A 1 91 ? -10.000 5.149 16.824 1.00 94.81 91 ASP A O 1
ATOM 683 N N . SER A 1 92 ? -8.039 4.074 16.692 1.00 94.62 92 SER A N 1
ATOM 684 C CA . SER A 1 92 ? -7.211 5.175 17.207 1.00 94.62 92 SER A CA 1
ATOM 685 C C . SER A 1 92 ? -6.705 6.145 16.132 1.00 94.62 92 SER A C 1
ATOM 687 O O . SER A 1 92 ? -6.175 7.202 16.475 1.00 94.62 92 SER A O 1
ATOM 689 N N . MET A 1 93 ? -6.918 5.834 14.847 1.00 95.88 93 MET A N 1
ATOM 690 C CA . MET A 1 93 ? -6.536 6.704 13.731 1.00 95.88 93 MET A CA 1
ATOM 691 C C . MET A 1 93 ? -7.158 8.103 13.840 1.00 95.88 93 MET A C 1
ATOM 693 O O . MET A 1 93 ? -8.242 8.289 14.412 1.00 95.88 93 MET A O 1
ATOM 697 N N . SER A 1 94 ? -6.498 9.087 13.224 1.00 94.88 94 SER A N 1
ATOM 698 C CA . SER A 1 94 ? -7.056 10.435 13.075 1.00 94.88 94 SER A CA 1
ATOM 699 C C . SER A 1 94 ? -8.382 10.415 12.300 1.00 94.88 94 SER A C 1
ATOM 701 O O . SER A 1 94 ? -8.629 9.512 11.497 1.00 94.88 94 SER A O 1
ATOM 703 N N . ASP A 1 95 ? -9.227 11.430 12.496 1.00 96.62 95 ASP A N 1
ATOM 704 C CA . ASP A 1 95 ? -10.521 11.517 11.801 1.00 96.62 95 ASP A CA 1
ATOM 705 C C . ASP A 1 95 ? -10.358 11.537 10.276 1.00 96.62 95 ASP A C 1
ATOM 707 O O . ASP A 1 95 ? -11.133 10.901 9.562 1.00 96.62 95 ASP A O 1
ATOM 711 N N . TRP A 1 96 ? -9.303 12.193 9.779 1.00 96.38 96 TRP A N 1
ATOM 712 C CA . TRP A 1 96 ? -8.988 12.216 8.352 1.00 96.38 96 TRP A CA 1
ATOM 713 C C . TRP A 1 96 ? -8.658 10.815 7.826 1.00 96.38 96 TRP A C 1
ATOM 715 O O . TRP A 1 96 ? -9.234 10.393 6.826 1.00 96.38 96 TRP A O 1
ATOM 725 N N . CYS A 1 97 ? -7.796 10.065 8.523 1.00 96.00 97 CYS A N 1
ATOM 726 C CA . CYS A 1 97 ? -7.433 8.698 8.134 1.00 96.00 97 CYS A CA 1
ATOM 727 C C . CYS A 1 97 ? -8.649 7.763 8.182 1.00 96.00 97 CYS A C 1
ATOM 729 O O . CYS A 1 97 ? -8.862 6.987 7.255 1.00 96.00 97 CYS A O 1
ATOM 731 N N . LYS A 1 98 ? -9.495 7.870 9.215 1.00 94.56 98 LYS A N 1
ATOM 732 C CA . LYS A 1 98 ? -10.740 7.089 9.321 1.00 94.56 98 LYS A CA 1
ATOM 733 C C . LYS A 1 98 ? -11.695 7.365 8.168 1.00 94.56 98 LYS A C 1
ATOM 735 O O . LYS A 1 98 ? -12.280 6.435 7.619 1.00 94.56 98 LYS A O 1
ATOM 740 N N . GLU A 1 99 ? -11.870 8.632 7.804 1.00 96.94 99 GLU A N 1
ATOM 741 C CA . GLU A 1 99 ? -12.739 9.010 6.695 1.00 96.94 99 GLU A CA 1
ATOM 742 C C . GLU A 1 99 ? -12.161 8.553 5.351 1.00 96.94 99 GLU A C 1
ATOM 744 O O . GLU A 1 99 ? -12.884 7.968 4.545 1.00 96.94 99 GLU A O 1
ATOM 749 N N . HIS A 1 100 ? -10.871 8.798 5.112 1.00 96.88 100 HIS A N 1
ATOM 750 C CA . HIS A 1 100 ? -10.210 8.486 3.848 1.00 96.88 100 HIS A CA 1
ATOM 751 C C . HIS A 1 100 ? -10.160 6.973 3.600 1.00 96.88 100 HIS A C 1
ATOM 753 O O . HIS A 1 100 ? -10.704 6.492 2.602 1.00 96.88 100 HIS A O 1
ATOM 759 N N . HIS A 1 101 ? -9.629 6.217 4.565 1.00 96.69 101 HIS A N 1
ATOM 760 C CA . HIS A 1 101 ? -9.507 4.757 4.488 1.00 96.69 101 HIS A CA 1
ATOM 761 C C . HIS A 1 101 ? -10.859 4.049 4.597 1.00 96.69 101 HIS A C 1
ATOM 763 O O . HIS A 1 101 ? -11.055 2.963 4.048 1.00 96.69 101 HIS A O 1
ATOM 769 N N . GLY A 1 102 ? -11.827 4.671 5.273 1.00 95.50 102 GLY A N 1
ATOM 770 C CA . GLY A 1 102 ? -13.206 4.198 5.309 1.00 95.50 102 GLY A CA 1
ATOM 771 C C . GLY A 1 102 ? -13.896 4.329 3.950 1.00 95.50 102 GLY A C 1
ATOM 772 O O . GLY A 1 102 ? -14.547 3.385 3.502 1.00 95.50 102 GLY A O 1
ATOM 773 N N . LYS A 1 103 ? -13.732 5.472 3.267 1.00 96.69 103 LYS A N 1
ATOM 774 C CA . LYS A 1 103 ? -14.320 5.730 1.940 1.00 96.69 103 LYS A CA 1
ATOM 775 C C . LYS A 1 103 ? -13.688 4.893 0.834 1.00 96.69 103 LYS A C 1
ATOM 777 O O . LYS A 1 103 ? -14.415 4.453 -0.054 1.00 96.69 103 LYS A O 1
ATOM 782 N N . SER A 1 104 ? -12.375 4.671 0.880 1.00 96.25 104 SER A N 1
ATOM 783 C CA . SER A 1 104 ? -11.689 3.785 -0.072 1.00 96.25 104 SER A CA 1
ATOM 784 C C . SER A 1 104 ? -12.049 2.310 0.138 1.00 96.25 104 SER A C 1
ATOM 786 O O . SER A 1 104 ? -11.906 1.500 -0.773 1.00 96.25 104 SER A O 1
ATOM 788 N N . GLY A 1 105 ? -12.554 1.955 1.326 1.00 97.25 105 GLY A N 1
ATOM 789 C CA . GLY A 1 105 ? -12.819 0.576 1.730 1.00 97.25 105 GLY A CA 1
ATOM 790 C C . GLY A 1 105 ? -11.595 -0.133 2.314 1.00 97.25 105 GLY A C 1
ATOM 791 O O . GLY A 1 105 ? -11.722 -1.275 2.764 1.00 97.25 105 GLY A O 1
ATOM 792 N N . LEU A 1 106 ? -10.443 0.544 2.381 1.00 96.94 106 LEU A N 1
ATOM 793 C CA . LEU A 1 106 ? -9.197 -0.011 2.899 1.00 96.94 106 LEU A CA 1
ATOM 794 C C . LEU A 1 106 ? -9.339 -0.463 4.353 1.00 96.94 106 LEU A C 1
ATOM 796 O O . LEU A 1 106 ? -8.948 -1.576 4.684 1.00 96.94 106 LEU A O 1
ATOM 800 N N . THR A 1 107 ? -9.993 0.318 5.220 1.00 96.56 107 THR A N 1
ATOM 801 C CA . THR A 1 107 ? -10.187 -0.085 6.627 1.00 96.56 107 THR A CA 1
ATOM 802 C C . THR A 1 107 ? -10.925 -1.420 6.747 1.00 96.56 107 THR A C 1
ATOM 804 O O . THR A 1 107 ? -10.587 -2.246 7.592 1.00 96.56 107 THR A O 1
ATOM 807 N N . LYS A 1 108 ? -11.923 -1.665 5.889 1.00 96.88 108 LYS A N 1
ATOM 808 C CA . LYS A 1 108 ? -12.645 -2.942 5.871 1.00 96.88 108 LYS A CA 1
ATOM 809 C C . LYS A 1 108 ? -11.740 -4.072 5.377 1.00 96.88 108 LYS A C 1
ATOM 811 O O . LYS A 1 108 ? -11.694 -5.123 6.009 1.00 96.88 108 LYS A O 1
ATOM 816 N N . ALA A 1 109 ? -11.001 -3.839 4.296 1.00 96.81 109 ALA A N 1
ATOM 817 C CA . ALA A 1 109 ? -10.083 -4.825 3.738 1.00 96.81 109 ALA A CA 1
ATOM 818 C C . ALA A 1 109 ? -8.966 -5.203 4.727 1.00 96.81 109 ALA A C 1
ATOM 820 O O . ALA A 1 109 ? -8.646 -6.379 4.869 1.00 96.81 109 ALA A O 1
ATOM 821 N N . VAL A 1 110 ? -8.444 -4.238 5.493 1.00 96.75 110 VAL A N 1
ATOM 822 C CA . VAL A 1 110 ? -7.488 -4.484 6.584 1.00 96.75 110 VAL A CA 1
ATOM 823 C C . VAL A 1 110 ? -8.098 -5.383 7.650 1.00 96.75 110 VAL A C 1
ATOM 825 O O . VAL A 1 110 ? -7.446 -6.318 8.112 1.00 96.75 110 VAL A O 1
ATOM 828 N N . LYS A 1 111 ? -9.359 -5.148 8.036 1.00 95.25 111 LYS A N 1
ATOM 829 C CA . LYS A 1 111 ? -10.037 -5.986 9.034 1.00 95.25 111 LYS A CA 1
ATOM 830 C C . LYS A 1 111 ? -10.233 -7.426 8.555 1.00 95.25 111 LYS A C 1
ATOM 832 O O . LYS A 1 111 ? -10.148 -8.335 9.380 1.00 95.25 111 LYS A O 1
ATOM 837 N N . GLU A 1 112 ? -10.464 -7.622 7.261 1.00 96.06 112 GLU A N 1
ATOM 838 C CA . GLU A 1 112 ? -10.670 -8.930 6.627 1.00 96.06 112 GLU A CA 1
ATOM 839 C C . GLU A 1 112 ? -9.359 -9.623 6.215 1.00 96.06 112 GLU A C 1
ATOM 841 O O . GLU A 1 112 ? -9.363 -10.828 5.958 1.00 96.06 112 GLU A O 1
ATOM 846 N N . SER A 1 113 ? -8.238 -8.894 6.173 1.00 94.44 113 SER A N 1
ATOM 847 C CA . SER A 1 113 ? -6.944 -9.441 5.769 1.00 94.44 113 SER A CA 1
ATOM 848 C C . SER A 1 113 ? -6.438 -10.515 6.736 1.00 94.44 113 SER A C 1
ATOM 850 O O . SER A 1 113 ? -6.592 -10.427 7.957 1.00 94.44 113 SER A O 1
ATOM 852 N N . THR A 1 114 ? -5.781 -11.527 6.173 1.00 92.62 114 THR A N 1
ATOM 853 C CA . THR A 1 114 ? -5.066 -12.579 6.908 1.00 92.62 114 THR A CA 1
ATOM 854 C C . THR A 1 114 ? -3.547 -12.424 6.831 1.00 92.62 114 THR A C 1
ATOM 856 O O . THR A 1 114 ? -2.834 -13.269 7.364 1.00 92.62 114 THR A O 1
ATOM 859 N N . MET A 1 115 ? -3.050 -11.399 6.132 1.00 90.25 115 MET A N 1
ATOM 860 C CA . MET A 1 115 ? -1.620 -11.165 5.928 1.00 90.25 115 MET A CA 1
ATOM 861 C C . MET A 1 115 ? -1.025 -10.483 7.160 1.00 90.25 115 MET A C 1
ATOM 863 O O . MET A 1 115 ? -1.461 -9.388 7.522 1.00 90.25 115 MET A O 1
ATOM 867 N N . THR A 1 116 ? -0.038 -11.107 7.805 1.00 87.81 116 THR A N 1
ATOM 868 C CA . THR A 1 116 ? 0.714 -10.454 8.889 1.00 87.81 116 THR A CA 1
ATOM 869 C C . THR A 1 116 ? 1.833 -9.583 8.328 1.00 87.81 116 THR A C 1
ATOM 871 O O . THR A 1 116 ? 2.283 -9.789 7.202 1.00 87.81 116 THR A O 1
ATOM 874 N N . LEU A 1 117 ? 2.332 -8.640 9.134 1.00 79.06 117 LEU A N 1
ATOM 875 C CA . LEU A 1 117 ? 3.463 -7.793 8.746 1.00 79.06 117 LEU A CA 1
ATOM 876 C C . LEU A 1 117 ? 4.685 -8.630 8.324 1.00 79.06 117 LEU A C 1
ATOM 878 O O . LEU A 1 117 ? 5.254 -8.391 7.271 1.00 79.06 117 LEU A O 1
ATOM 882 N N . GLN A 1 118 ? 5.008 -9.693 9.067 1.00 82.75 118 GLN A N 1
ATOM 883 C CA . GLN A 1 118 ? 6.153 -10.568 8.768 1.00 82.75 118 GLN A CA 1
ATOM 884 C C . GLN A 1 118 ? 6.009 -11.375 7.471 1.00 82.75 118 GLN A C 1
ATOM 886 O O . GLN A 1 118 ? 6.981 -11.962 7.014 1.00 82.75 118 GLN A O 1
ATOM 891 N N . GLN A 1 119 ? 4.796 -11.506 6.930 1.00 78.19 119 GLN A N 1
ATOM 892 C CA . GLN A 1 119 ? 4.578 -12.148 5.631 1.00 78.19 119 GLN A CA 1
ATOM 893 C C . GLN A 1 119 ? 4.663 -11.145 4.475 1.00 78.19 119 GLN A C 1
ATOM 895 O O . GLN A 1 119 ? 4.780 -11.566 3.325 1.00 78.19 119 GLN A O 1
ATOM 900 N N . ALA A 1 120 ? 4.545 -9.851 4.780 1.00 77.06 120 ALA A N 1
ATOM 901 C CA . ALA A 1 120 ? 4.637 -8.761 3.821 1.00 77.06 120 ALA A CA 1
ATOM 902 C C . ALA A 1 120 ? 6.070 -8.204 3.690 1.00 77.06 120 ALA A C 1
ATOM 904 O O . ALA A 1 120 ? 6.416 -7.728 2.610 1.00 77.06 120 ALA A O 1
ATOM 905 N N . GLU A 1 121 ? 6.874 -8.274 4.761 1.00 65.69 121 GLU A N 1
ATOM 906 C CA . GLU A 1 121 ? 8.324 -7.982 4.790 1.00 65.69 121 GLU A CA 1
ATOM 907 C C . GLU A 1 121 ? 9.173 -9.086 4.134 1.00 65.69 121 GLU A C 1
ATOM 909 O O . GLU A 1 121 ? 10.145 -8.731 3.424 1.00 65.69 121 GLU A O 1
#